Protein AF-A0A349WGQ3-F1 (afdb_monomer)

Structure (mmCIF, N/CA/C/O backbone):
data_AF-A0A349WGQ3-F1
#
_entry.id   AF-A0A349WGQ3-F1
#
loop_
_atom_site.group_PDB
_atom_site.id
_atom_site.type_symbol
_atom_site.label_atom_id
_atom_site.label_alt_id
_atom_site.label_comp_id
_atom_site.label_asym_id
_atom_site.label_entity_id
_atom_site.label_seq_id
_atom_site.pdbx_PDB_ins_code
_atom_site.Cartn_x
_atom_site.Cartn_y
_atom_site.Cartn_z
_atom_site.occupancy
_atom_site.B_iso_or_equiv
_atom_site.auth_seq_id
_atom_site.auth_comp_id
_atom_site.auth_asym_id
_atom_site.auth_atom_id
_atom_site.pdbx_PDB_model_num
ATOM 1 N N . ARG A 1 1 ? 12.001 -9.370 -8.427 1.00 61.19 1 ARG A N 1
ATOM 2 C CA . ARG A 1 1 ? 10.927 -10.378 -8.157 1.00 61.19 1 ARG A CA 1
ATOM 3 C C . ARG A 1 1 ? 10.732 -10.490 -6.642 1.00 61.19 1 ARG A C 1
ATOM 5 O O . ARG A 1 1 ? 11.731 -10.642 -5.960 1.00 61.19 1 ARG A O 1
ATOM 12 N N . ILE A 1 2 ? 9.508 -10.337 -6.130 1.00 66.12 2 ILE A N 1
ATOM 13 C CA . ILE A 1 2 ? 9.199 -10.392 -4.686 1.00 66.12 2 ILE A CA 1
ATOM 14 C C . ILE A 1 2 ? 8.865 -11.831 -4.275 1.00 66.12 2 ILE A C 1
ATOM 16 O O . ILE A 1 2 ? 8.188 -12.531 -5.032 1.00 66.12 2 ILE A O 1
ATOM 20 N N . GLU A 1 3 ? 9.351 -12.278 -3.118 1.00 77.25 3 GLU A N 1
ATOM 21 C CA . GLU A 1 3 ? 8.924 -13.547 -2.526 1.00 77.25 3 GLU A CA 1
ATOM 22 C C . GLU A 1 3 ? 7.531 -13.391 -1.904 1.00 77.25 3 GLU A C 1
ATOM 24 O O . GLU A 1 3 ? 7.223 -12.374 -1.285 1.00 77.25 3 GLU A O 1
ATOM 29 N N . GLU A 1 4 ? 6.671 -14.399 -2.059 1.00 79.69 4 GLU A N 1
ATOM 30 C CA . GLU A 1 4 ? 5.294 -14.374 -1.541 1.00 79.69 4 GLU A CA 1
ATOM 31 C C . GLU A 1 4 ? 5.248 -14.108 -0.027 1.00 79.69 4 GLU A C 1
ATOM 33 O O . GLU A 1 4 ? 4.382 -13.383 0.460 1.00 79.69 4 GLU A O 1
ATOM 38 N N . HIS A 1 5 ? 6.239 -14.617 0.707 1.00 82.44 5 HIS A N 1
ATOM 39 C CA . HIS A 1 5 ? 6.379 -14.377 2.138 1.00 82.44 5 HIS A CA 1
ATOM 40 C C . HIS A 1 5 ? 6.626 -12.893 2.478 1.00 82.44 5 HIS A C 1
ATOM 42 O O . HIS A 1 5 ? 5.984 -12.355 3.381 1.00 82.44 5 HIS A O 1
ATOM 48 N N . ASP A 1 6 ? 7.491 -12.202 1.726 1.00 84.81 6 ASP A N 1
ATOM 49 C CA . ASP A 1 6 ? 7.763 -10.767 1.914 1.00 84.81 6 ASP A CA 1
ATOM 50 C C . ASP A 1 6 ? 6.515 -9.917 1.620 1.00 84.81 6 ASP A C 1
ATOM 52 O O . ASP A 1 6 ? 6.203 -8.973 2.352 1.00 84.81 6 ASP A O 1
ATOM 56 N N . TYR A 1 7 ? 5.740 -10.300 0.600 1.00 87.06 7 TYR A N 1
ATOM 57 C CA . TYR A 1 7 ? 4.474 -9.641 0.277 1.00 87.06 7 TYR A CA 1
ATOM 58 C C . TYR A 1 7 ? 3.476 -9.703 1.442 1.00 87.06 7 TYR A C 1
ATOM 60 O O . TYR A 1 7 ? 2.941 -8.670 1.851 1.00 87.06 7 TYR A O 1
ATOM 68 N N . VAL A 1 8 ? 3.256 -10.894 2.009 1.00 88.75 8 VAL A N 1
ATOM 69 C CA . VAL A 1 8 ? 2.310 -11.092 3.121 1.00 88.75 8 VAL A CA 1
ATOM 70 C C . VAL A 1 8 ? 2.758 -10.341 4.377 1.00 88.75 8 VAL A C 1
ATOM 72 O O . VAL A 1 8 ? 1.940 -9.694 5.031 1.00 88.75 8 VAL A O 1
ATOM 75 N N . THR A 1 9 ? 4.054 -10.358 4.694 1.00 89.25 9 THR A N 1
ATOM 76 C CA . THR A 1 9 ? 4.602 -9.639 5.855 1.00 89.25 9 THR A CA 1
ATOM 77 C C . THR A 1 9 ? 4.407 -8.127 5.729 1.00 89.25 9 THR A C 1
ATOM 79 O O . THR A 1 9 ? 3.957 -7.472 6.673 1.00 89.25 9 THR A O 1
ATOM 82 N N . LYS A 1 10 ? 4.664 -7.556 4.546 1.00 90.12 10 LYS A N 1
ATOM 83 C CA . LYS A 1 10 ? 4.414 -6.129 4.284 1.00 90.12 10 LYS A CA 1
ATOM 84 C C . LYS A 1 10 ? 2.928 -5.781 4.334 1.00 90.12 10 LYS A C 1
ATOM 86 O O . LYS A 1 10 ? 2.581 -4.711 4.836 1.00 90.12 10 LYS A O 1
ATOM 91 N N . LEU A 1 11 ? 2.053 -6.676 3.871 1.00 92.44 11 LEU A N 1
ATOM 92 C CA . LEU A 1 11 ? 0.598 -6.524 3.970 1.00 92.44 11 LEU A CA 1
ATOM 93 C C . LEU A 1 11 ? 0.122 -6.468 5.421 1.00 92.44 11 LEU A C 1
ATOM 95 O O . LEU A 1 11 ? -0.615 -5.552 5.767 1.00 92.44 11 LEU A O 1
ATOM 99 N N . ARG A 1 12 ? 0.586 -7.386 6.275 1.00 91.62 12 ARG A N 1
ATOM 100 C CA . ARG A 1 12 ? 0.254 -7.412 7.710 1.00 91.62 12 ARG A CA 1
ATOM 101 C C . ARG A 1 12 ? 0.642 -6.118 8.417 1.00 91.62 12 ARG A C 1
ATOM 103 O O . ARG A 1 12 ? -0.187 -5.510 9.091 1.00 91.62 12 ARG A O 1
ATOM 110 N N . ARG A 1 13 ? 1.872 -5.643 8.199 1.00 92.00 13 ARG A N 1
ATOM 111 C CA . ARG A 1 13 ? 2.340 -4.358 8.749 1.00 92.00 13 ARG A CA 1
ATOM 112 C C . ARG A 1 13 ? 1.511 -3.183 8.233 1.00 92.00 13 ARG A C 1
ATOM 114 O O . ARG A 1 13 ? 1.085 -2.335 9.008 1.00 92.00 13 ARG A O 1
ATOM 121 N N . SER A 1 14 ? 1.228 -3.166 6.931 1.00 93.81 14 SER A N 1
ATOM 122 C CA . SER A 1 14 ? 0.396 -2.134 6.300 1.00 93.81 14 SER A CA 1
ATOM 123 C C . SER A 1 14 ? -1.029 -2.116 6.859 1.00 93.81 14 SER A C 1
ATOM 125 O O . SER A 1 14 ? -1.589 -1.043 7.080 1.00 93.81 14 SER A O 1
ATOM 127 N N . GLU A 1 15 ? -1.606 -3.294 7.107 1.00 94.06 15 GLU A N 1
ATOM 128 C CA . GLU A 1 15 ? -2.939 -3.447 7.682 1.00 94.06 15 GLU A CA 1
ATOM 129 C C . GLU A 1 15 ? -2.995 -2.870 9.100 1.00 94.06 15 GLU A C 1
ATOM 131 O O . GLU A 1 15 ? -3.856 -2.038 9.385 1.00 94.06 15 GLU A 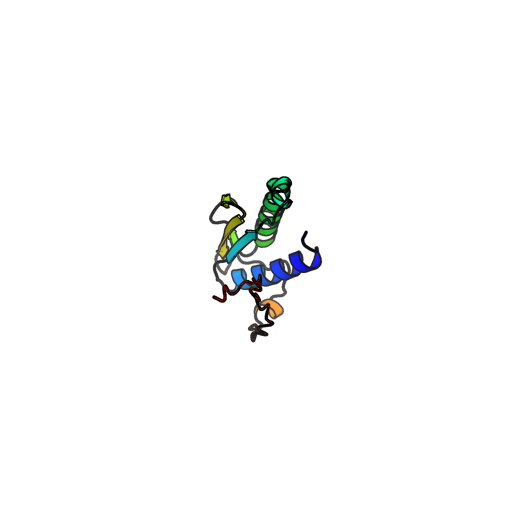O 1
ATOM 136 N N . LYS A 1 16 ? -2.030 -3.232 9.955 1.00 92.06 16 LYS A N 1
ATOM 137 C CA . LYS A 1 16 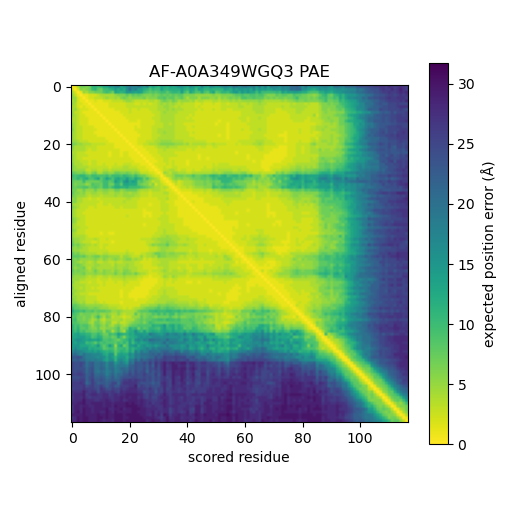? -1.885 -2.688 11.314 1.00 92.06 16 LYS A CA 1
ATOM 138 C C . LYS A 1 16 ? -1.706 -1.169 11.301 1.00 92.06 16 LYS A C 1
ATOM 140 O O . LYS A 1 16 ? -2.387 -0.457 12.034 1.00 92.06 16 LYS A O 1
ATOM 145 N N . PHE A 1 17 ? -0.850 -0.657 10.419 1.00 94.31 17 PHE A N 1
ATOM 146 C CA . PHE A 1 17 ? -0.568 0.774 10.319 1.00 94.31 17 PHE A CA 1
ATOM 147 C C . PHE A 1 17 ? -1.817 1.594 9.954 1.00 94.31 17 PHE A C 1
ATOM 149 O O . PHE A 1 17 ? -2.105 2.615 10.583 1.00 94.31 17 PHE A O 1
ATOM 156 N N . LEU A 1 18 ? -2.607 1.115 8.985 1.00 94.12 18 LEU A N 1
ATOM 157 C CA . LEU A 1 18 ? -3.904 1.706 8.634 1.00 94.12 18 LEU A CA 1
ATOM 158 C C . LEU A 1 18 ? -4.928 1.533 9.764 1.00 94.12 18 LEU A C 1
ATOM 160 O O . LEU A 1 18 ? -5.696 2.455 10.048 1.00 94.12 18 LEU A O 1
ATOM 164 N N . HIS A 1 19 ? -4.919 0.384 10.445 1.00 92.25 19 HIS A N 1
ATOM 165 C CA . HIS A 1 19 ? -5.809 0.113 11.570 1.00 92.25 19 HIS A CA 1
ATOM 166 C C . HIS A 1 19 ? -5.604 1.094 12.731 1.00 92.25 19 HIS A C 1
ATOM 168 O O . HIS A 1 19 ? -6.576 1.534 13.340 1.00 92.25 19 HIS A O 1
ATOM 174 N N . GLN A 1 20 ? -4.365 1.516 12.980 1.00 92.06 20 GLN A N 1
ATOM 175 C CA . GLN A 1 20 ? -4.021 2.533 13.980 1.00 92.06 20 GLN A CA 1
ATOM 176 C C . GLN A 1 20 ? -4.426 3.960 13.563 1.00 92.06 20 GLN A C 1
ATOM 178 O O . GLN A 1 20 ? -4.391 4.883 14.369 1.00 92.06 20 GLN A O 1
ATOM 183 N N . GLY A 1 21 ? -4.896 4.158 12.326 1.00 92.94 21 GLY A N 1
ATOM 184 C CA . GLY A 1 21 ? -5.352 5.457 11.827 1.00 92.94 21 GLY A CA 1
ATOM 185 C C . GLY A 1 21 ? -4.277 6.273 11.118 1.00 92.94 21 GLY A C 1
ATOM 186 O O . GLY A 1 21 ? -4.488 7.462 10.873 1.00 92.94 21 GLY A O 1
ATOM 187 N N . ASN A 1 22 ? -3.165 5.647 10.740 1.00 96.31 22 ASN A N 1
ATOM 188 C CA . ASN A 1 22 ? -2.124 6.296 9.956 1.00 96.31 22 ASN A CA 1
ATOM 189 C C . ASN A 1 22 ? -2.438 6.240 8.455 1.00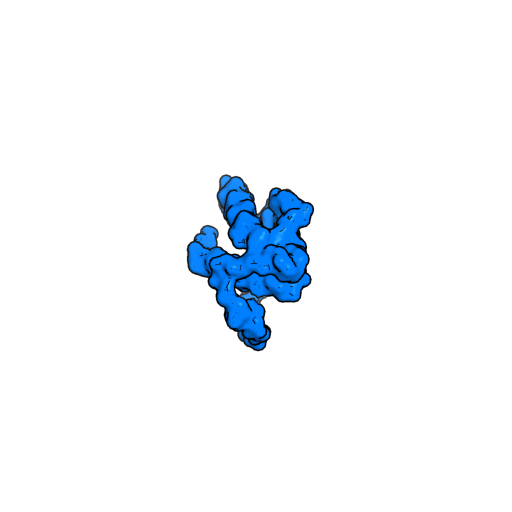 96.31 22 ASN A C 1
ATOM 191 O O . ASN A 1 22 ? -3.142 5.350 7.980 1.00 96.31 22 ASN A O 1
ATOM 195 N N . LYS A 1 23 ? -1.906 7.197 7.688 1.00 95.44 23 LYS A N 1
ATOM 196 C CA . LYS A 1 23 ? -1.984 7.192 6.218 1.00 95.44 23 LYS A CA 1
ATOM 197 C C . LYS A 1 23 ? -0.823 6.405 5.631 1.00 95.44 23 LYS A C 1
ATOM 199 O O . LYS A 1 23 ? 0.319 6.642 6.005 1.00 95.44 23 LYS A O 1
ATOM 204 N N . LEU A 1 24 ? -1.099 5.542 4.660 1.00 96.38 24 LEU A N 1
ATOM 205 C CA . LEU A 1 24 ? -0.105 4.669 4.040 1.00 96.38 24 LEU A CA 1
ATOM 206 C C . LEU A 1 24 ? 0.206 5.120 2.609 1.00 96.38 24 LEU A C 1
ATOM 208 O O . LEU A 1 24 ? -0.702 5.377 1.820 1.00 96.38 24 LEU A O 1
ATOM 212 N N . LYS A 1 25 ? 1.488 5.142 2.236 1.00 96.19 25 LYS A N 1
ATOM 213 C CA . LYS A 1 25 ? 1.932 5.315 0.846 1.00 96.19 25 LYS A CA 1
ATOM 214 C C . LYS A 1 25 ? 2.636 4.050 0.374 1.00 96.19 25 LYS A C 1
ATOM 216 O O . LYS A 1 25 ? 3.716 3.724 0.854 1.00 96.19 25 LYS A O 1
ATOM 221 N N . ILE A 1 26 ? 2.059 3.373 -0.611 1.00 94.94 26 ILE A N 1
ATOM 222 C CA . ILE A 1 26 ? 2.675 2.203 -1.240 1.00 94.94 26 ILE A CA 1
ATOM 223 C C . ILE A 1 26 ? 3.501 2.685 -2.430 1.00 94.94 26 ILE A C 1
ATOM 225 O O . ILE A 1 26 ? 2.997 3.405 -3.294 1.00 94.94 26 ILE A O 1
ATOM 229 N N . THR A 1 27 ? 4.773 2.286 -2.472 1.00 94.44 27 THR A N 1
ATOM 230 C CA . THR A 1 27 ? 5.698 2.595 -3.569 1.00 94.44 27 THR A CA 1
ATOM 231 C C . THR A 1 27 ? 6.373 1.314 -4.047 1.00 94.44 27 THR A C 1
ATOM 233 O O . THR A 1 27 ? 7.033 0.630 -3.271 1.00 94.44 27 THR A O 1
ATOM 236 N N . LEU A 1 28 ? 6.231 1.005 -5.332 1.00 92.50 28 LEU A N 1
ATOM 237 C CA . LEU A 1 28 ? 6.925 -0.088 -6.007 1.00 92.50 28 LEU A CA 1
ATOM 238 C C . LEU A 1 28 ? 7.938 0.511 -6.983 1.00 92.50 28 LEU A C 1
ATOM 240 O O . LEU A 1 28 ? 7.548 1.281 -7.853 1.00 92.50 28 LEU A O 1
ATOM 244 N N . MET A 1 29 ? 9.219 0.174 -6.850 1.00 91.69 29 MET A N 1
ATOM 245 C CA . MET A 1 29 ? 10.279 0.629 -7.755 1.00 91.69 29 MET A CA 1
ATOM 246 C C . MET A 1 29 ? 10.658 -0.494 -8.724 1.00 91.69 29 MET A C 1
ATOM 248 O O . MET A 1 29 ? 10.963 -1.599 -8.285 1.00 91.69 29 MET A O 1
ATOM 252 N N . PHE A 1 30 ? 10.711 -0.197 -10.020 1.00 89.06 30 PHE A N 1
ATOM 253 C CA . PHE A 1 30 ? 11.298 -1.081 -11.026 1.00 89.06 30 PHE A CA 1
ATOM 254 C C . PHE A 1 30 ? 12.801 -0.829 -11.159 1.00 89.06 30 PHE A C 1
ATOM 256 O O . PHE A 1 30 ? 13.245 0.326 -11.189 1.00 89.06 30 PHE A O 1
ATOM 263 N N . ARG A 1 31 ? 13.592 -1.902 -11.282 1.00 88.50 31 ARG A N 1
ATOM 264 C CA . ARG A 1 31 ? 15.039 -1.818 -11.515 1.00 88.50 31 ARG A CA 1
ATOM 265 C C . ARG A 1 31 ? 15.414 -2.384 -12.887 1.00 88.50 31 ARG A C 1
ATOM 267 O O . ARG A 1 31 ? 15.007 -3.479 -13.262 1.00 88.50 31 ARG A O 1
ATOM 274 N N . GLY A 1 32 ? 16.231 -1.639 -13.636 1.00 86.00 32 GLY A N 1
ATOM 275 C CA . GLY A 1 32 ? 16.828 -2.085 -14.901 1.00 86.00 32 GLY A CA 1
ATOM 276 C C . GLY A 1 32 ? 15.809 -2.636 -15.904 1.00 86.00 32 GLY A C 1
ATOM 277 O O . GLY A 1 32 ? 14.970 -1.901 -16.418 1.00 86.00 32 GLY A O 1
ATOM 278 N N . ARG A 1 33 ? 15.894 -3.944 -16.173 1.00 86.44 33 ARG A N 1
ATOM 279 C CA . ARG A 1 33 ? 15.076 -4.659 -17.171 1.00 86.44 33 ARG A CA 1
ATOM 280 C C . ARG A 1 33 ? 13.645 -4.952 -16.701 1.00 86.44 33 ARG A C 1
ATOM 282 O O . ARG A 1 33 ? 12.817 -5.368 -17.497 1.00 86.44 33 ARG A O 1
ATOM 289 N N . GLU A 1 34 ? 13.318 -4.707 -15.432 1.00 83.38 34 GLU A N 1
ATOM 290 C CA . GLU A 1 34 ? 11.972 -4.962 -14.893 1.00 83.38 34 GLU A CA 1
ATOM 291 C C . GLU A 1 34 ? 10.908 -3.978 -15.419 1.00 83.38 34 GLU A C 1
ATOM 293 O O . GLU A 1 34 ? 9.715 -4.219 -15.243 1.00 83.38 34 GLU A O 1
ATOM 298 N N . MET A 1 35 ? 11.316 -2.904 -16.109 1.00 83.38 35 MET A N 1
ATOM 299 C CA . MET A 1 35 ? 10.406 -1.963 -16.780 1.00 83.38 35 MET A CA 1
ATOM 300 C C . MET A 1 35 ? 9.555 -2.623 -17.880 1.00 83.38 35 MET A C 1
ATOM 302 O O . MET A 1 35 ? 8.502 -2.103 -18.231 1.00 83.38 35 MET A O 1
ATOM 306 N N . GLU A 1 36 ? 9.955 -3.785 -18.400 1.00 86.06 36 GLU A N 1
ATOM 307 C CA . GLU A 1 36 ? 9.143 -4.563 -19.350 1.00 86.06 36 GLU A CA 1
ATOM 308 C C . GLU A 1 36 ? 7.929 -5.235 -18.680 1.00 86.06 36 GLU A C 1
ATOM 310 O O . GLU A 1 36 ? 7.002 -5.679 -19.352 1.00 86.06 36 GLU A O 1
ATOM 315 N N . HIS A 1 37 ? 7.898 -5.286 -17.344 1.00 86.81 37 HIS A N 1
ATOM 316 C CA . HIS A 1 37 ? 6.851 -5.936 -16.553 1.00 86.81 37 HIS A CA 1
ATOM 317 C C . HIS A 1 37 ? 6.055 -4.943 -15.698 1.00 86.81 37 HIS A C 1
ATOM 319 O O . HIS A 1 37 ? 5.570 -5.289 -14.615 1.00 86.81 37 HIS A O 1
ATOM 325 N N . ILE A 1 38 ? 5.881 -3.712 -16.189 1.00 89.44 38 ILE A N 1
ATOM 326 C CA . ILE A 1 38 ? 5.104 -2.677 -15.492 1.00 89.44 38 ILE A CA 1
ATOM 327 C C . ILE A 1 38 ? 3.686 -3.158 -15.167 1.00 89.44 38 ILE A C 1
ATOM 329 O O . ILE A 1 38 ? 3.211 -2.943 -14.051 1.00 89.44 38 ILE A O 1
ATOM 333 N N . ASP A 1 39 ? 3.035 -3.867 -16.093 1.00 91.12 39 ASP A N 1
ATOM 334 C CA . ASP A 1 39 ? 1.680 -4.393 -15.895 1.00 91.12 39 ASP A CA 1
ATOM 335 C C . ASP A 1 39 ? 1.593 -5.363 -14.710 1.00 91.12 39 ASP A C 1
ATOM 337 O O . ASP A 1 39 ? 0.625 -5.337 -13.946 1.00 91.12 39 ASP A O 1
ATOM 341 N N . LEU A 1 40 ? 2.628 -6.184 -14.502 1.00 91.00 40 LEU A N 1
ATOM 342 C CA . LEU A 1 40 ? 2.691 -7.105 -13.369 1.00 91.00 40 LEU A CA 1
ATOM 343 C C . LEU A 1 40 ? 2.791 -6.337 -12.047 1.00 91.00 40 LEU A C 1
ATOM 345 O O . LEU A 1 40 ? 2.051 -6.628 -11.108 1.00 91.00 40 LEU A O 1
ATOM 349 N N . GLY A 1 41 ? 3.659 -5.323 -11.984 1.00 91.00 41 GLY A N 1
ATOM 350 C CA . GLY A 1 41 ? 3.783 -4.468 -10.801 1.00 91.00 41 GLY A CA 1
ATOM 351 C C . GLY A 1 41 ? 2.504 -3.674 -10.516 1.00 91.00 41 GLY A C 1
ATOM 352 O O . GLY A 1 41 ? 2.082 -3.560 -9.367 1.00 91.00 41 GLY A O 1
ATOM 353 N N . MET A 1 42 ? 1.829 -3.194 -11.561 1.00 93.31 42 MET A N 1
ATOM 354 C CA . MET A 1 42 ? 0.541 -2.509 -11.451 1.00 93.31 42 MET A CA 1
ATOM 355 C C . MET A 1 42 ? -0.536 -3.426 -10.866 1.00 93.31 42 MET A C 1
ATOM 357 O O . MET A 1 42 ? -1.294 -3.017 -9.983 1.00 93.31 42 MET A O 1
ATOM 361 N N . ASN A 1 43 ? -0.592 -4.678 -11.320 1.00 93.50 43 ASN A N 1
ATOM 362 C CA . ASN A 1 43 ? -1.521 -5.672 -10.790 1.00 93.50 43 ASN A CA 1
ATOM 363 C C . ASN A 1 43 ? -1.208 -6.032 -9.333 1.00 93.50 43 ASN A C 1
ATOM 365 O O . ASN A 1 43 ? -2.135 -6.118 -8.530 1.00 93.50 43 ASN A O 1
ATOM 369 N N . LEU A 1 44 ? 0.071 -6.145 -8.969 1.00 92.50 44 LEU A N 1
ATOM 370 C CA . LEU A 1 44 ? 0.490 -6.395 -7.588 1.00 92.50 44 LEU A CA 1
ATOM 371 C C . LEU A 1 44 ? 0.025 -5.279 -6.638 1.00 92.50 44 LEU A C 1
ATOM 373 O O . LEU A 1 44 ? -0.537 -5.553 -5.579 1.00 92.50 44 LEU A O 1
ATOM 377 N N . VAL A 1 45 ? 0.199 -4.012 -7.031 1.00 94.56 45 VAL A N 1
ATOM 378 C CA . VAL A 1 45 ? -0.253 -2.869 -6.220 1.00 94.56 45 VAL A CA 1
ATOM 379 C C . VAL A 1 45 ? -1.781 -2.831 -6.122 1.00 94.56 45 VAL A C 1
ATOM 381 O O . VAL A 1 45 ? -2.323 -2.595 -5.044 1.00 94.56 45 VAL A O 1
ATOM 384 N N . LYS A 1 46 ? -2.503 -3.124 -7.212 1.00 95.19 46 LYS A N 1
ATOM 385 C CA . LYS A 1 46 ? -3.973 -3.247 -7.180 1.00 95.19 46 LYS A CA 1
ATOM 386 C C . LYS A 1 46 ? -4.439 -4.364 -6.245 1.00 95.19 46 LYS A C 1
ATOM 388 O O . LYS A 1 46 ? -5.426 -4.182 -5.535 1.00 95.19 46 LYS A O 1
ATOM 393 N N . GLN A 1 47 ? -3.737 -5.494 -6.231 1.00 94.25 47 GLN A N 1
ATOM 394 C CA . GLN A 1 47 ? -4.027 -6.595 -5.320 1.00 94.25 47 GLN A CA 1
ATOM 395 C C . GLN A 1 47 ? -3.809 -6.175 -3.863 1.00 94.25 47 GLN A C 1
ATOM 397 O O . GLN A 1 47 ? -4.709 -6.361 -3.051 1.00 94.25 47 GLN A O 1
ATOM 402 N N . ALA A 1 48 ? -2.700 -5.492 -3.559 1.00 93.88 48 ALA A N 1
ATOM 403 C CA . ALA A 1 48 ? -2.443 -4.972 -2.215 1.00 93.88 48 ALA A CA 1
ATOM 404 C C . ALA A 1 48 ? -3.543 -4.005 -1.739 1.00 93.88 48 ALA A C 1
ATOM 406 O O . ALA A 1 48 ? -4.006 -4.109 -0.608 1.00 93.88 48 ALA A O 1
ATOM 407 N N . ILE A 1 49 ? -4.028 -3.109 -2.609 1.00 95.62 49 ILE A N 1
ATOM 408 C CA . ILE A 1 49 ? -5.164 -2.225 -2.284 1.00 95.62 49 ILE A CA 1
ATOM 409 C C . ILE A 1 49 ? -6.416 -3.034 -1.950 1.00 95.62 49 ILE A C 1
ATOM 411 O O . ILE A 1 49 ? -7.124 -2.713 -0.998 1.00 95.62 49 ILE A O 1
ATOM 415 N N . LYS A 1 50 ? -6.711 -4.070 -2.743 1.00 94.94 50 LYS A N 1
ATOM 416 C CA . LYS A 1 50 ? -7.872 -4.931 -2.510 1.00 94.94 50 LYS A CA 1
ATOM 417 C C . LYS A 1 50 ? -7.754 -5.646 -1.167 1.00 94.94 50 LYS A C 1
ATOM 419 O O . LYS A 1 50 ? -8.734 -5.708 -0.428 1.00 94.94 50 LYS A O 1
ATOM 424 N N . ASP A 1 51 ? -6.573 -6.148 -0.841 1.00 93.62 51 ASP A N 1
ATOM 425 C CA . ASP A 1 51 ? -6.335 -6.856 0.411 1.00 93.62 51 ASP A CA 1
ATOM 426 C C . ASP A 1 51 ? -6.402 -5.934 1.636 1.00 93.62 51 ASP A C 1
ATOM 428 O O . ASP A 1 51 ? -6.898 -6.367 2.671 1.00 93.62 51 ASP A O 1
ATOM 432 N N . LEU A 1 52 ? -6.034 -4.655 1.494 1.00 94.62 52 LEU A N 1
ATOM 433 C CA . LEU A 1 52 ? -6.132 -3.629 2.545 1.00 94.62 52 LEU A CA 1
ATOM 434 C C . LEU A 1 52 ? -7.500 -2.929 2.630 1.00 94.62 52 LEU A C 1
ATOM 436 O O . LEU A 1 52 ? -7.695 -2.065 3.487 1.00 94.62 52 LEU A O 1
ATOM 440 N N . SER A 1 53 ? -8.462 -3.293 1.776 1.00 94.50 53 SER A N 1
ATOM 441 C CA . SER A 1 53 ? -9.771 -2.622 1.700 1.00 94.50 53 SER A CA 1
ATOM 442 C C . SER A 1 53 ? -10.621 -2.722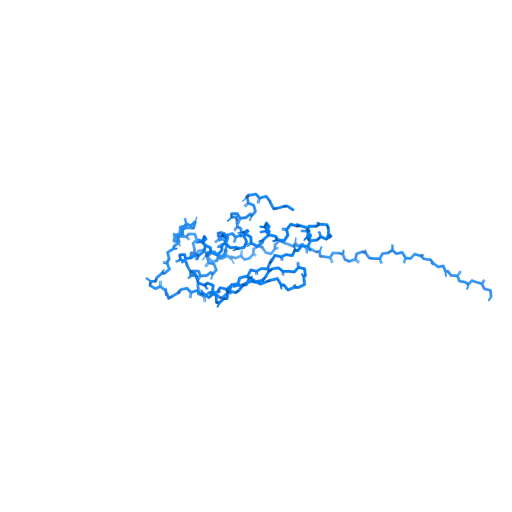 2.975 1.00 94.50 53 SER A C 1
ATOM 444 O O . SER A 1 53 ? -11.557 -1.943 3.141 1.00 94.50 53 SER A O 1
ATOM 446 N N . GLY A 1 54 ? -10.294 -3.655 3.877 1.00 92.62 54 GLY A N 1
ATOM 447 C CA . GLY A 1 54 ? -10.950 -3.802 5.180 1.00 92.62 54 GLY A CA 1
ATOM 448 C C . GLY A 1 54 ? -10.544 -2.745 6.210 1.00 92.62 54 GLY A C 1
ATOM 449 O O . GLY A 1 54 ? -11.318 -2.453 7.116 1.00 92.62 54 GLY A O 1
ATOM 450 N N . VAL A 1 55 ? -9.368 -2.127 6.067 1.00 94.75 55 VAL A N 1
ATOM 451 C CA . VAL A 1 55 ? -8.840 -1.140 7.032 1.00 94.75 55 VAL A CA 1
ATOM 452 C C . VAL A 1 55 ? -8.573 0.230 6.420 1.00 94.75 55 VAL A C 1
ATOM 454 O O . VAL A 1 55 ? -8.532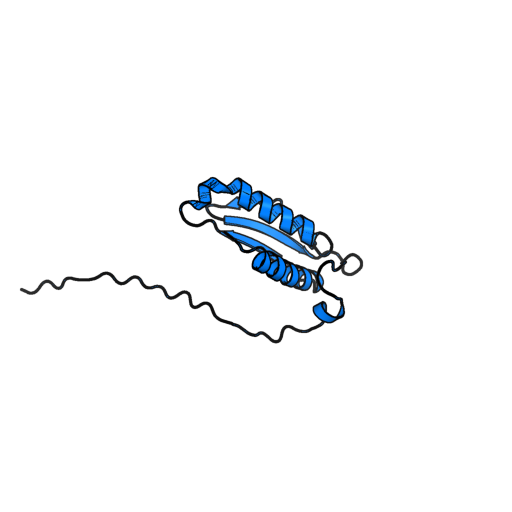 1.230 7.137 1.00 94.75 55 VAL A O 1
ATOM 457 N N . GLY A 1 56 ? -8.411 0.304 5.099 1.00 95.44 56 GLY A N 1
ATOM 458 C CA . GLY A 1 56 ? -8.112 1.538 4.390 1.00 95.44 56 GLY A CA 1
ATOM 459 C C . GLY A 1 56 ? -8.783 1.618 3.028 1.00 95.44 56 GLY A C 1
ATOM 460 O O . GLY A 1 56 ? -9.271 0.640 2.467 1.00 95.44 56 GLY A O 1
ATOM 461 N N . LYS A 1 57 ? -8.792 2.826 2.477 1.00 96.12 57 LYS A N 1
ATOM 462 C CA . LYS A 1 57 ? -9.304 3.137 1.148 1.00 96.12 57 LYS A CA 1
ATOM 463 C C . LYS A 1 57 ? -8.221 3.862 0.361 1.00 96.12 57 LYS A C 1
ATOM 465 O O . LYS A 1 57 ? -7.591 4.778 0.878 1.00 96.12 57 LYS A O 1
ATOM 470 N N . ALA A 1 58 ? -8.023 3.470 -0.894 1.00 96.56 58 ALA A N 1
ATOM 471 C CA . ALA A 1 58 ? -7.142 4.202 -1.794 1.00 96.56 58 ALA A CA 1
ATOM 472 C C . ALA A 1 58 ? -7.731 5.583 -2.116 1.00 96.56 58 ALA A C 1
ATOM 474 O O . ALA A 1 58 ? -8.897 5.691 -2.506 1.00 96.56 58 ALA A O 1
ATOM 475 N N . ASP A 1 59 ? -6.911 6.619 -1.960 1.00 93.94 59 ASP A N 1
ATOM 476 C CA . ASP A 1 59 ? -7.277 8.001 -2.290 1.00 93.94 59 ASP A CA 1
ATOM 477 C C . ASP A 1 59 ? -7.277 8.220 -3.810 1.00 93.94 59 ASP A C 1
ATOM 479 O O . ASP A 1 59 ? -8.063 8.996 -4.346 1.00 93.94 59 ASP A O 1
ATOM 483 N N . ASP A 1 60 ? -6.418 7.475 -4.509 1.00 92.62 60 ASP A N 1
ATOM 484 C CA . ASP A 1 60 ? -6.201 7.531 -5.948 1.00 92.62 60 ASP A CA 1
ATOM 485 C C . ASP A 1 60 ? -6.010 6.125 -6.526 1.00 92.62 60 ASP A C 1
ATOM 487 O O . ASP A 1 60 ? -5.627 5.180 -5.834 1.00 92.62 60 ASP A O 1
ATOM 491 N N . THR A 1 61 ? -6.195 5.980 -7.838 1.00 93.00 61 THR A N 1
ATOM 492 C CA . THR A 1 61 ? -5.719 4.785 -8.548 1.00 93.00 61 THR A CA 1
ATOM 493 C C . THR A 1 61 ? -4.187 4.753 -8.563 1.00 93.00 61 THR A C 1
ATOM 495 O O . THR A 1 61 ? -3.582 5.819 -8.706 1.00 93.00 61 THR A O 1
ATOM 498 N N . PRO A 1 62 ? -3.539 3.573 -8.517 1.00 95.31 62 PRO A N 1
ATOM 499 C CA . PRO A 1 62 ? -2.092 3.473 -8.689 1.00 95.31 62 PRO A CA 1
ATOM 500 C C . PRO A 1 62 ? -1.631 4.099 -10.002 1.00 95.31 62 PRO A C 1
ATOM 502 O O . PRO A 1 62 ? -2.206 3.830 -11.059 1.00 95.31 62 PRO A O 1
ATOM 505 N N . LYS A 1 63 ? -0.597 4.937 -9.933 1.00 94.06 63 LYS A N 1
ATOM 506 C CA . LYS A 1 63 ? -0.054 5.665 -11.088 1.00 94.06 63 LYS A CA 1
ATOM 507 C C . LYS A 1 63 ? 1.426 5.345 -11.253 1.00 94.06 63 LYS A C 1
ATOM 509 O O . LYS A 1 63 ? 2.156 5.250 -10.266 1.00 94.06 63 LYS A O 1
ATOM 514 N N . LEU A 1 64 ? 1.855 5.202 -12.506 1.00 94.62 64 LEU A N 1
ATOM 515 C CA . LEU A 1 64 ? 3.267 5.110 -12.865 1.00 94.62 64 LEU A CA 1
ATOM 516 C C . LEU A 1 64 ? 3.871 6.523 -12.874 1.00 94.62 64 LEU A C 1
ATOM 518 O O . LEU A 1 64 ? 3.392 7.403 -13.584 1.00 94.62 64 LEU A O 1
ATOM 522 N N . SER A 1 65 ? 4.923 6.727 -12.091 1.00 92.62 65 SER A N 1
ATOM 523 C CA . SER A 1 65 ? 5.726 7.943 -12.024 1.00 92.62 65 SER A CA 1
ATOM 524 C C . SER A 1 65 ? 7.193 7.577 -12.247 1.00 92.62 65 SER A C 1
ATOM 526 O O . SER A 1 65 ? 7.877 7.073 -11.353 1.00 92.62 65 SER A O 1
ATOM 528 N N . GLY A 1 66 ? 7.674 7.763 -13.479 1.00 91.31 66 GLY A N 1
ATOM 529 C CA . GLY A 1 66 ? 9.011 7.331 -13.889 1.00 91.31 66 GLY A CA 1
ATOM 530 C C . GLY A 1 66 ? 9.185 5.818 -13.736 1.00 91.31 66 GLY A C 1
ATOM 531 O O . GLY A 1 66 ? 8.506 5.043 -14.402 1.00 91.31 66 GLY A O 1
ATOM 532 N N . ARG A 1 67 ? 10.087 5.402 -12.840 1.00 93.00 67 ARG A N 1
ATOM 533 C CA . ARG A 1 67 ? 10.332 3.984 -12.511 1.00 93.00 67 ARG A CA 1
ATOM 534 C C . ARG A 1 67 ? 9.521 3.473 -11.315 1.00 93.00 67 ARG A C 1
ATOM 536 O O . ARG A 1 67 ? 9.797 2.385 -10.820 1.00 93.00 67 ARG A O 1
ATOM 543 N N . PHE A 1 68 ? 8.577 4.263 -10.810 1.00 95.12 68 PHE A N 1
ATOM 544 C CA . PHE A 1 68 ? 7.813 3.942 -9.610 1.00 95.12 68 PHE A CA 1
ATOM 545 C C . PHE A 1 68 ? 6.334 3.763 -9.916 1.00 95.12 68 PHE A C 1
ATOM 547 O O . PHE A 1 68 ? 5.769 4.549 -10.666 1.00 95.12 68 PHE A O 1
ATOM 554 N N . ILE A 1 69 ? 5.673 2.810 -9.268 1.00 95.69 69 ILE A N 1
ATOM 555 C CA . ILE A 1 69 ? 4.216 2.820 -9.111 1.00 95.69 69 ILE A CA 1
ATOM 556 C C . ILE A 1 69 ? 3.909 3.276 -7.697 1.00 95.69 69 ILE A C 1
ATOM 558 O O . ILE A 1 69 ? 4.449 2.728 -6.737 1.00 95.69 69 ILE A O 1
ATOM 562 N N . ILE A 1 70 ? 3.055 4.288 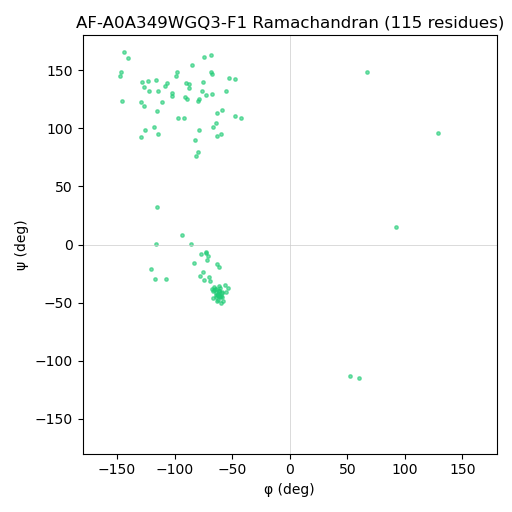-7.576 1.00 96.06 70 ILE A N 1
ATOM 563 C CA . ILE A 1 70 ? 2.739 4.924 -6.299 1.00 96.06 70 ILE A CA 1
ATOM 564 C C . ILE A 1 70 ? 1.225 4.972 -6.112 1.00 96.06 70 ILE A C 1
ATOM 566 O O . ILE A 1 70 ? 0.481 5.255 -7.056 1.00 96.06 70 ILE A O 1
ATOM 570 N N . VAL A 1 71 ? 0.777 4.723 -4.882 1.00 97.19 71 VAL A N 1
ATOM 571 C CA . VAL A 1 71 ? -0.602 4.949 -4.441 1.00 97.19 71 VAL A CA 1
ATOM 572 C C . VAL A 1 71 ? -0.639 5.343 -2.964 1.00 97.19 71 VAL A C 1
ATOM 574 O O . VAL A 1 71 ? 0.161 4.854 -2.167 1.00 97.19 71 VAL A O 1
ATOM 577 N N . ASN A 1 72 ? -1.579 6.216 -2.607 1.00 97.19 72 ASN A N 1
ATOM 578 C CA . ASN A 1 72 ? -1.843 6.612 -1.227 1.00 97.19 72 ASN A CA 1
ATOM 579 C C . ASN A 1 72 ? -3.152 5.980 -0.749 1.00 97.19 72 ASN A C 1
ATOM 581 O O . ASN A 1 72 ? -4.127 5.914 -1.504 1.00 97.19 72 ASN A O 1
ATOM 585 N N . LEU A 1 73 ? -3.154 5.504 0.491 1.00 97.50 73 LEU A N 1
ATOM 586 C CA . LEU A 1 73 ? -4.317 4.962 1.170 1.00 97.50 73 LEU A CA 1
ATOM 587 C C . LEU A 1 73 ? -4.552 5.752 2.456 1.00 97.50 73 LEU A C 1
ATOM 589 O O . LEU A 1 73 ? -3.640 5.946 3.265 1.00 97.50 73 LEU A O 1
ATOM 593 N N . SER A 1 74 ? -5.802 6.147 2.659 1.00 97.19 74 SER A N 1
ATOM 594 C CA . SER A 1 74 ? -6.279 6.707 3.915 1.00 97.19 74 SER A CA 1
ATOM 595 C C . SER A 1 74 ? -6.982 5.623 4.739 1.00 97.19 74 SER A C 1
ATOM 597 O O . SER A 1 74 ? -7.639 4.745 4.172 1.00 97.19 74 SER A O 1
ATOM 599 N N . PRO A 1 75 ? -6.867 5.657 6.074 1.00 97.31 75 PRO A N 1
ATOM 600 C CA . PRO A 1 75 ? -7.533 4.690 6.934 1.00 97.31 75 PRO A CA 1
ATOM 601 C C . PRO A 1 75 ? -9.051 4.898 6.897 1.00 97.31 75 PRO A C 1
ATOM 603 O O . PRO A 1 75 ? -9.541 6.022 6.755 1.00 97.31 75 PRO A O 1
ATOM 606 N N . LEU A 1 76 ? -9.810 3.816 7.056 1.00 95.31 76 LEU A N 1
ATOM 607 C CA . LEU A 1 76 ? -11.261 3.899 7.217 1.00 95.31 76 LEU A CA 1
ATOM 608 C C . LEU A 1 76 ? -11.628 4.539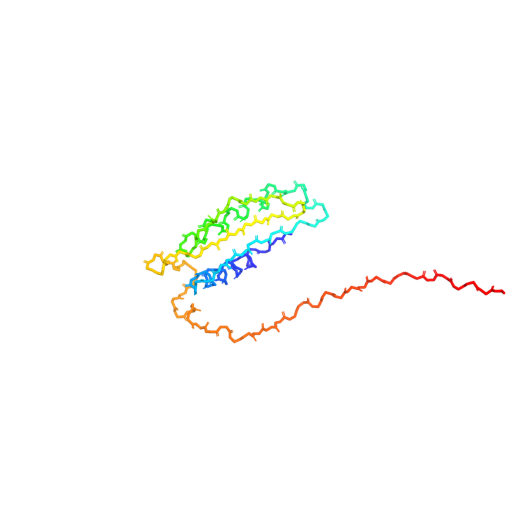 8.570 1.00 95.31 76 LEU A C 1
ATOM 610 O O . LEU A 1 76 ? -10.785 4.610 9.474 1.00 95.31 76 LEU A O 1
ATOM 614 N N . PRO A 1 77 ? -12.875 5.008 8.751 1.00 93.12 77 PRO A N 1
ATOM 615 C CA . PRO A 1 77 ? -13.397 5.360 10.069 1.00 93.12 77 PRO A CA 1
ATOM 616 C C . PRO A 1 77 ? -13.221 4.199 11.055 1.00 93.12 77 PRO A C 1
ATOM 618 O O . PRO A 1 77 ? -13.367 3.043 10.666 1.00 93.12 77 PRO A O 1
ATOM 621 N N . GLN A 1 78 ? -12.911 4.490 12.321 1.00 90.31 78 GLN A N 1
ATOM 622 C CA . GLN A 1 78 ? -12.560 3.469 13.320 1.00 90.31 78 GLN A CA 1
ATOM 623 C C . GLN A 1 78 ? -13.615 2.357 13.447 1.00 90.31 78 GLN A C 1
ATOM 625 O O . GLN A 1 78 ? -13.267 1.190 13.553 1.00 90.31 78 GLN A O 1
ATOM 630 N N . ASN A 1 79 ? -14.899 2.703 13.346 1.00 90.31 79 ASN A N 1
ATOM 631 C CA . ASN A 1 79 ? -16.021 1.764 13.417 1.00 90.31 79 ASN A CA 1
ATOM 632 C C . ASN A 1 79 ? -16.196 0.867 12.175 1.00 90.31 79 ASN A C 1
ATOM 634 O O . ASN A 1 79 ? -17.077 0.013 12.170 1.00 90.31 79 ASN A O 1
ATOM 638 N N . GLN A 1 80 ? -15.422 1.092 11.113 1.00 87.94 80 GLN A N 1
ATOM 639 C CA . GLN A 1 80 ? -15.495 0.350 9.853 1.00 87.94 80 GLN A CA 1
ATOM 640 C C . GLN A 1 80 ? -14.208 -0.443 9.563 1.00 87.94 80 GLN A C 1
ATOM 642 O O . GLN A 1 80 ? -14.117 -1.097 8.527 1.00 87.94 80 GLN A O 1
ATOM 647 N N . AR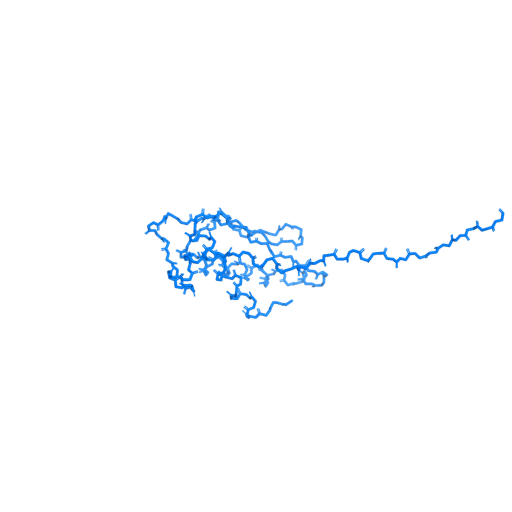G A 1 81 ? -13.204 -0.387 10.448 1.00 89.75 81 ARG A N 1
ATOM 648 C CA . ARG A 1 81 ? -11.943 -1.114 10.267 1.00 89.75 81 ARG A CA 1
ATOM 649 C C . ARG A 1 81 ? -12.135 -2.578 10.652 1.00 89.75 81 ARG A C 1
ATOM 651 O O . ARG A 1 81 ? -12.563 -2.871 11.761 1.00 89.75 81 ARG A O 1
ATOM 658 N N . VAL A 1 82 ? -11.804 -3.483 9.737 1.00 88.44 82 VAL A N 1
ATOM 659 C CA . VAL A 1 82 ? -11.824 -4.933 9.955 1.00 88.44 82 VAL A CA 1
ATOM 660 C C . VAL A 1 82 ? -10.462 -5.494 9.572 1.00 88.44 82 VAL A C 1
ATOM 662 O O . VAL A 1 82 ? -10.043 -5.365 8.420 1.00 88.44 82 VAL A O 1
ATOM 665 N N . LEU A 1 83 ? -9.783 -6.110 10.539 1.00 86.19 83 LEU A N 1
ATOM 666 C CA . LEU A 1 83 ? -8.518 -6.808 10.326 1.00 86.19 83 LEU A CA 1
ATOM 667 C C . LEU A 1 83 ? -8.778 -8.156 9.646 1.00 86.19 83 LEU A C 1
ATOM 669 O O . LEU A 1 83 ? -9.661 -8.912 10.053 1.00 86.19 83 LEU A O 1
ATOM 673 N N . ARG A 1 84 ? -8.024 -8.451 8.588 1.00 80.75 84 ARG A N 1
ATOM 674 C CA . ARG A 1 84 ? -8.115 -9.701 7.830 1.00 80.75 84 ARG A CA 1
ATOM 675 C C . ARG A 1 84 ? -6.926 -10.622 8.090 1.00 80.75 84 ARG A C 1
ATOM 677 O O . ARG A 1 84 ? -7.087 -11.835 7.965 1.00 80.75 84 ARG A O 1
ATOM 684 N N . TYR A 1 85 ? -5.753 -10.075 8.406 1.00 77.19 85 TYR A N 1
ATOM 685 C CA . TYR A 1 85 ? -4.515 -10.843 8.541 1.00 77.19 85 TYR A CA 1
ATOM 686 C C . TYR A 1 85 ? -3.907 -10.811 9.941 1.00 77.19 85 TYR A C 1
ATOM 688 O O . TYR A 1 85 ? -3.240 -11.786 10.291 1.00 77.19 85 TYR A O 1
ATOM 696 N N . ASN A 1 86 ? -4.116 -9.733 10.699 1.00 81.25 86 ASN A N 1
ATOM 697 C CA . ASN A 1 86 ? -3.700 -9.625 12.101 1.00 81.25 86 ASN A CA 1
ATOM 698 C C . ASN A 1 86 ? -4.875 -9.924 13.044 1.00 81.25 86 ASN A C 1
ATOM 700 O O . ASN A 1 86 ? -6.022 -9.601 12.724 1.00 81.25 86 ASN A O 1
ATOM 704 N N . SER A 1 87 ? -4.601 -10.493 14.217 1.00 79.19 87 SER A N 1
ATOM 705 C CA . SER A 1 87 ? -5.569 -10.474 15.321 1.00 79.19 87 SER A CA 1
ATOM 706 C C . SER A 1 87 ? -5.647 -9.078 15.965 1.00 79.19 87 SER A C 1
ATOM 708 O O . SER A 1 87 ? -4.747 -8.253 15.795 1.00 79.19 87 SER A O 1
ATOM 710 N N . GLU A 1 88 ? -6.723 -8.791 16.708 1.00 64.12 88 GLU A N 1
ATOM 711 C CA . GLU A 1 88 ? -6.850 -7.535 17.471 1.00 64.12 88 GLU A CA 1
ATOM 712 C C . GLU A 1 88 ? -5.697 -7.384 18.481 1.00 64.12 88 GLU A C 1
ATOM 714 O O . GLU A 1 88 ? -5.084 -6.321 18.551 1.00 64.12 88 GLU A O 1
ATOM 719 N N . GLU A 1 89 ? -5.317 -8.473 19.160 1.00 62.53 89 GLU A N 1
ATOM 720 C CA . GLU A 1 89 ? -4.174 -8.508 20.086 1.00 62.53 89 GLU A CA 1
ATOM 721 C C . GLU A 1 89 ? -2.840 -8.198 19.384 1.00 62.53 89 GLU A C 1
ATOM 723 O O . GLU A 1 89 ? -2.027 -7.452 19.919 1.00 62.53 89 GLU A O 1
ATOM 728 N N . GLU A 1 90 ? -2.616 -8.705 18.165 1.00 65.88 90 GLU A N 1
ATOM 729 C CA . GLU A 1 90 ? -1.406 -8.423 17.372 1.00 65.88 90 GLU A CA 1
ATOM 730 C C . GLU A 1 90 ? -1.355 -6.975 16.852 1.00 65.88 90 GLU A C 1
ATOM 732 O O . GLU A 1 90 ? -0.273 -6.416 16.631 1.00 65.88 90 GLU A O 1
ATOM 737 N N . ALA A 1 91 ? -2.516 -6.348 16.647 1.00 62.28 91 ALA A N 1
ATOM 738 C CA . ALA A 1 91 ? -2.609 -4.966 16.187 1.00 62.28 91 ALA A CA 1
ATOM 739 C C . ALA A 1 91 ? -2.346 -3.941 17.306 1.00 62.28 91 ALA 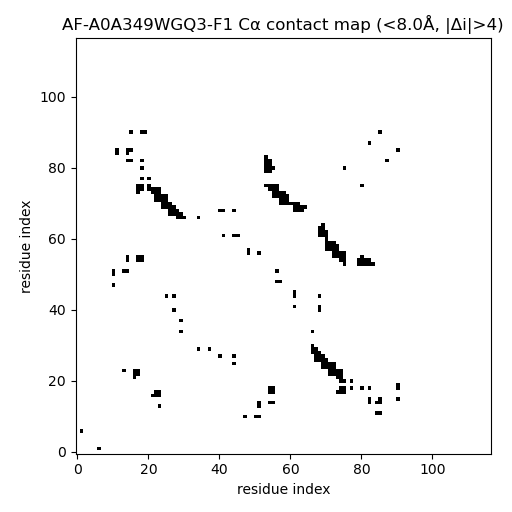A C 1
ATOM 741 O O . ALA A 1 91 ? -1.879 -2.835 17.009 1.00 62.28 91 ALA A O 1
ATOM 742 N N . GLU A 1 92 ? -2.623 -4.310 18.561 1.00 63.25 92 GLU A N 1
ATOM 743 C CA . GLU A 1 92 ? -2.409 -3.486 19.760 1.00 63.25 92 GLU A CA 1
ATOM 744 C C . GLU A 1 92 ? -0.977 -3.531 20.300 1.00 63.25 92 GLU A C 1
ATOM 746 O O . GLU A 1 92 ? -0.594 -2.647 21.065 1.00 63.25 92 GLU A O 1
ATOM 751 N N . VAL A 1 93 ? -0.160 -4.508 19.891 1.00 66.69 93 VAL A N 1
ATOM 752 C CA . VAL A 1 93 ? 1.254 -4.542 20.286 1.00 66.69 93 VAL A CA 1
ATOM 753 C C . VAL A 1 93 ? 1.947 -3.302 19.716 1.00 66.69 93 VAL A C 1
ATOM 755 O O . VAL A 1 93 ? 2.069 -3.170 18.497 1.00 66.69 93 VAL A O 1
ATOM 758 N N . GLU A 1 94 ? 2.395 -2.377 20.565 1.00 58.09 94 GLU A N 1
ATOM 759 C CA . GLU A 1 94 ? 3.319 -1.319 20.146 1.00 58.09 94 GLU A CA 1
ATOM 760 C C . GLU A 1 94 ? 4.576 -2.000 19.595 1.00 58.09 94 GLU A C 1
ATOM 762 O O . GLU A 1 94 ? 5.254 -2.733 20.318 1.00 58.09 94 GLU A O 1
ATOM 767 N N . ASP A 1 95 ? 4.853 -1.810 18.298 1.00 57.44 95 ASP A N 1
ATOM 768 C CA . ASP A 1 95 ? 6.133 -2.204 17.707 1.00 57.44 95 ASP A CA 1
ATOM 769 C C . ASP A 1 95 ? 7.203 -1.365 18.412 1.00 57.44 95 ASP A C 1
ATOM 771 O O . ASP A 1 95 ? 7.453 -0.219 18.051 1.00 57.44 95 ASP A O 1
ATOM 775 N N . THR A 1 96 ? 7.785 -1.914 19.478 1.00 54.88 96 THR A N 1
ATOM 776 C CA . THR A 1 96 ? 9.047 -1.414 20.010 1.00 54.88 96 THR A CA 1
ATOM 777 C C . THR A 1 96 ? 10.063 -1.737 18.927 1.00 54.88 96 THR A C 1
ATOM 779 O O . THR A 1 96 ? 10.391 -2.900 18.713 1.00 54.88 96 THR A O 1
ATOM 782 N N . GLU A 1 97 ? 10.411 -0.715 18.156 1.00 54.25 97 GLU A N 1
ATOM 783 C CA . GLU A 1 97 ? 11.193 -0.783 16.929 1.00 54.25 97 GLU A CA 1
ATOM 784 C C . GLU A 1 97 ? 12.449 -1.652 17.117 1.00 54.25 97 GLU A C 1
ATOM 786 O O . GLU A 1 97 ? 13.391 -1.265 17.803 1.00 54.25 97 GLU A O 1
ATOM 791 N N . GLU A 1 98 ? 12.494 -2.824 16.479 1.00 44.78 98 GLU A N 1
ATOM 792 C CA . GLU A 1 98 ? 13.766 -3.321 15.961 1.00 44.78 98 GLU A CA 1
ATOM 793 C C . GLU A 1 98 ? 13.971 -2.623 14.613 1.00 44.78 98 GLU A C 1
ATOM 795 O O . GLU A 1 98 ? 13.506 -3.080 13.566 1.00 44.78 98 GLU A O 1
ATOM 800 N N . GLU A 1 99 ? 14.629 -1.461 14.651 1.00 51.38 99 GLU A N 1
ATOM 801 C CA . GLU A 1 99 ? 15.343 -0.937 13.490 1.00 51.38 99 GLU A CA 1
ATOM 802 C C . GLU A 1 99 ? 16.410 -1.974 13.103 1.00 51.38 99 GLU A C 1
ATOM 804 O O . GLU A 1 99 ? 17.491 -2.021 13.682 1.00 51.38 99 GLU A O 1
ATOM 809 N N . SER A 1 100 ? 16.094 -2.862 12.160 1.00 41.78 100 SER A N 1
ATOM 810 C CA . SER A 1 100 ? 17.106 -3.664 11.475 1.00 41.78 100 SER A CA 1
ATOM 811 C C . SER A 1 100 ? 17.452 -2.987 10.150 1.00 41.78 100 SER A C 1
ATOM 813 O O . SER A 1 100 ? 16.631 -2.953 9.228 1.00 41.78 100 SER A O 1
ATOM 815 N N . ASP A 1 101 ? 18.660 -2.436 10.119 1.00 49.97 101 ASP A N 1
ATOM 816 C CA . ASP A 1 101 ? 19.333 -1.715 9.043 1.00 49.97 101 ASP A CA 1
ATOM 817 C C . ASP A 1 101 ? 19.275 -2.391 7.659 1.00 49.97 101 ASP A C 1
ATOM 819 O O . ASP A 1 101 ? 19.515 -3.590 7.531 1.00 49.97 101 ASP A O 1
ATOM 823 N N . GLU A 1 102 ? 19.129 -1.590 6.598 1.00 41.94 102 GLU A N 1
ATOM 824 C CA . GLU A 1 102 ? 19.884 -1.823 5.357 1.00 41.94 102 GLU A CA 1
ATOM 825 C C . GLU A 1 102 ? 20.569 -0.516 4.936 1.00 41.94 102 GLU A C 1
ATOM 827 O O . GLU A 1 102 ? 20.012 0.346 4.251 1.00 41.94 102 GLU A O 1
ATOM 832 N N . ASP A 1 103 ? 21.805 -0.411 5.419 1.00 38.12 103 ASP A N 1
ATOM 833 C CA . ASP A 1 103 ? 22.893 0.457 4.989 1.00 38.12 103 ASP A CA 1
ATOM 834 C C . ASP A 1 103 ? 22.975 0.507 3.450 1.00 38.12 103 ASP A C 1
ATOM 836 O O . ASP A 1 103 ? 23.342 -0.465 2.786 1.00 38.12 103 ASP A O 1
ATOM 840 N N . PHE A 1 104 ? 22.597 1.639 2.851 1.00 35.06 104 PHE A N 1
ATOM 841 C CA . PHE A 1 104 ? 22.811 1.880 1.425 1.00 35.06 104 PHE A CA 1
ATOM 842 C C . PHE A 1 104 ? 24.261 2.342 1.250 1.00 35.06 104 PHE A C 1
ATOM 844 O O . PHE A 1 104 ? 24.538 3.530 1.092 1.00 35.06 104 PHE A O 1
ATOM 851 N N . SER A 1 105 ? 25.199 1.395 1.322 1.00 42.62 105 SER A N 1
ATOM 852 C CA . SER A 1 105 ? 26.611 1.653 1.055 1.00 42.62 105 SER A CA 1
ATOM 853 C C . SER A 1 105 ? 26.784 2.066 -0.410 1.00 42.62 105 SER A C 1
ATOM 855 O O . SER A 1 105 ? 26.703 1.251 -1.333 1.00 42.62 105 SER A O 1
ATOM 857 N N . GLU A 1 106 ? 27.006 3.356 -0.627 1.00 42.72 106 GLU A N 1
ATOM 858 C CA . GLU A 1 106 ? 27.316 3.943 -1.924 1.00 42.72 106 GLU A CA 1
ATOM 859 C C . GLU A 1 106 ? 28.808 3.711 -2.234 1.00 42.72 106 GLU A C 1
ATOM 861 O O . GLU A 1 106 ? 29.651 4.584 -2.047 1.00 42.72 106 GLU A O 1
ATOM 866 N N . GLU A 1 107 ? 29.163 2.506 -2.694 1.00 45.41 107 GLU A N 1
ATOM 867 C CA . GLU A 1 107 ? 30.455 2.267 -3.351 1.00 45.41 107 GLU A CA 1
ATOM 868 C C . GLU A 1 107 ? 30.380 2.770 -4.800 1.00 45.41 107 GLU A C 1
ATOM 870 O O . GLU A 1 107 ? 29.892 2.089 -5.700 1.00 45.41 107 GLU A O 1
ATOM 875 N N . ASN A 1 108 ? 30.894 3.975 -5.046 1.00 42.31 108 ASN A N 1
ATOM 876 C CA . ASN A 1 108 ? 31.479 4.309 -6.343 1.00 42.31 108 ASN A CA 1
ATOM 877 C C . ASN A 1 108 ? 32.975 4.544 -6.137 1.00 42.31 108 ASN A C 1
ATOM 879 O O . ASN A 1 108 ? 33.406 5.639 -5.778 1.00 42.31 108 ASN A O 1
ATOM 883 N N . ALA A 1 109 ? 33.755 3.488 -6.362 1.00 48.88 109 ALA A N 1
ATOM 884 C CA . ALA A 1 109 ? 35.204 3.536 -6.463 1.00 48.88 109 ALA A CA 1
ATOM 885 C C . ALA A 1 109 ? 35.642 3.079 -7.864 1.00 48.88 109 ALA A C 1
ATOM 887 O O . ALA A 1 109 ? 35.732 1.890 -8.138 1.00 48.88 109 ALA A O 1
ATOM 888 N N . GLU A 1 110 ? 35.962 4.047 -8.719 1.00 47.97 110 GLU A N 1
ATOM 889 C CA . GLU A 1 110 ? 36.937 3.971 -9.819 1.00 47.97 110 GLU A CA 1
ATOM 890 C C . GLU A 1 110 ? 37.548 5.387 -9.888 1.00 47.97 110 GLU A C 1
ATOM 892 O O . GLU A 1 110 ? 36.812 6.364 -9.952 1.00 47.97 110 GLU A O 1
ATOM 897 N N . GLY A 1 111 ? 38.847 5.667 -9.793 1.00 40.47 111 GLY A N 1
ATOM 898 C CA . GLY A 1 111 ? 40.040 4.842 -9.918 1.00 40.47 111 GLY A CA 1
ATOM 899 C C . GLY A 1 111 ? 41.001 5.499 -10.919 1.00 40.47 111 GLY A C 1
ATOM 900 O O . GLY A 1 111 ? 40.869 5.241 -12.105 1.00 40.47 111 GLY A O 1
ATOM 901 N N . ALA A 1 112 ? 41.973 6.277 -10.407 1.00 48.12 112 ALA A N 1
ATOM 902 C CA . ALA A 1 112 ? 43.236 6.715 -11.045 1.00 48.12 112 ALA A CA 1
ATOM 903 C C . ALA A 1 112 ? 43.134 7.700 -12.251 1.00 48.12 112 ALA A C 1
ATOM 905 O O . ALA A 1 112 ? 42.149 7.727 -12.966 1.00 48.12 112 ALA A O 1
ATOM 906 N N . GLU A 1 113 ? 44.067 8.617 -12.533 1.00 42.38 113 GLU A N 1
ATOM 907 C CA . GLU A 1 113 ? 45.521 8.602 -12.360 1.00 42.38 113 GLU A CA 1
ATOM 908 C C . GLU A 1 113 ? 46.096 9.990 -12.019 1.00 42.38 113 GLU A C 1
ATOM 910 O O . GLU A 1 113 ? 45.629 11.037 -12.471 1.00 42.38 113 GLU A O 1
ATOM 915 N N . ALA A 1 114 ? 47.173 9.967 -11.235 1.00 46.09 114 ALA A N 1
ATOM 916 C CA . ALA A 1 114 ? 48.049 11.096 -10.982 1.00 46.09 114 ALA A CA 1
ATOM 917 C C . ALA A 1 114 ? 48.903 11.404 -12.221 1.00 46.09 114 ALA A C 1
ATOM 919 O O . ALA A 1 114 ? 49.608 10.531 -12.724 1.00 46.09 114 ALA A O 1
ATOM 920 N N . ILE A 1 115 ? 48.916 12.663 -12.658 1.00 44.16 115 ILE A N 1
ATOM 921 C CA . ILE A 1 115 ? 49.954 13.173 -13.555 1.00 44.16 115 ILE A CA 1
ATOM 922 C C . ILE A 1 115 ? 51.093 13.774 -12.726 1.00 44.16 115 ILE A C 1
ATOM 924 O O . ILE A 1 115 ? 50.961 14.817 -12.091 1.00 44.16 115 ILE A O 1
ATOM 928 N N . SER A 1 116 ? 52.220 13.068 -12.725 1.00 47.38 116 SER A N 1
ATOM 929 C CA . SER A 1 116 ? 53.535 13.581 -12.354 1.00 47.38 116 SER A CA 1
ATOM 930 C C . SER A 1 116 ? 54.196 14.157 -13.606 1.00 47.38 116 SER A C 1
ATOM 932 O O . SER A 1 116 ? 54.327 13.441 -14.599 1.00 47.38 116 SER A O 1
ATOM 934 N N . SER A 1 117 ? 54.626 15.421 -13.544 1.00 46.44 117 SER A N 1
ATOM 935 C CA . SER A 1 117 ? 55.847 16.000 -14.145 1.00 46.44 117 SER A CA 1
ATOM 936 C C . SER A 1 117 ? 55.964 17.464 -13.735 1.00 46.44 117 SER A C 1
ATOM 938 O O . SER A 1 117 ? 54.983 18.204 -13.957 1.00 46.44 117 SER A O 1
#

Mean predicted aligned error: 11.1 Å

Radius of gyration: 19.34 Å; Cα contacts (8 Å, |Δi|>4): 130; chains: 1; bounding box: 72×30×40 Å

Solvent-accessible surface area (backbone atoms only — not comparable to full-atom values): 7375 Å² total; per-residue (Å²): 137,84,53,72,68,57,54,52,54,52,48,44,54,52,40,39,44,19,60,75,62,37,73,47,74,52,74,48,76,56,61,86,78,46,63,83,43,49,70,59,54,52,50,52,53,53,48,52,52,60,72,36,52,40,19,26,43,67,78,52,75,76,40,79,58,91,58,29,40,40,36,43,30,41,37,46,62,80,95,64,49,46,76,87,82,53,54,74,73,65,55,66,54,76,80,78,76,78,84,76,84,80,83,81,78,82,83,83,88,82,81,89,82,86,86,87,132

pLDDT: mean 80.3, std 19.19, range [35.06, 97.5]

Sequence (117 aa):
RIEEHDYVTKLRRSEKFLHQGNKLKITLMFRGREMEHIDLGMNLVKQAIKDLSGVGKADDTPKLSGRFIIVNLSPLPQNQRVLRYNSEEEAEVEDTEEESDEDFSEENAEGAEAISS

Foldseek 3Di:
DDDPVNLLVVLLVVLLCLLVFHKDKDKDFDDDPCVVVVVVVLVSVVVSQVSSVQFWHWPDRFDDDPRMTMTIIGTDDNVRHDDDRDDPVRSPPDCPDPPDDDPPPPDDDDDDDDDDD

Secondary structure (DSSP, 8-state):
---HHHHHHHHHHHHHHHHTT--EEEEEE--GGGGGGHHHHHHHHHHHHHHTTTTEEESS--EEETTEEEEEEEEPPGGG---SSS-HHHHHS------------------------

Nearest PDB structures (foldseek):
  1tig-assembly1_A  TM=9.318E-01  e=5.220E-07  Geobacillus stearothermophilus
  5lmr-assembly1_X  TM=9.208E-01  e=5.925E-07  Thermus thermophilus HB8
  5lmv-assembly1_X  TM=9.203E-01  e=1.850E-06  Thermus thermophilus HB8
  6vrj-assembly1_A  TM=9.181E-01  e=5.779E-06  Pseudomonas aeruginosa
  2m71-assembly1_A  TM=9.159E-01  e=6.397E-05  Campylobacter jejuni